Protein AF-A0A3D3R4T3-F1 (afdb_monomer_lite)

Radius of gyration: 15.59 Å; chains: 1; bounding box: 54×33×33 Å

Structure (mmCIF, N/CA/C/O backbone):
data_AF-A0A3D3R4T3-F1
#
_entry.id   AF-A0A3D3R4T3-F1
#
loop_
_atom_site.group_PDB
_atom_site.id
_atom_site.type_symbol
_atom_site.label_atom_id
_atom_site.label_alt_id
_atom_site.label_comp_id
_atom_site.label_asym_id
_atom_site.label_entity_id
_atom_site.label_seq_id
_atom_site.pdbx_PDB_ins_code
_atom_site.Cartn_x
_atom_site.Cartn_y
_atom_site.Cartn_z
_atom_site.occupancy
_atom_site.B_iso_or_equiv
_atom_site.auth_seq_id
_atom_site.auth_comp_id
_atom_site.auth_asym_id
_atom_site.auth_atom_id
_atom_site.pdbx_PDB_model_num
ATOM 1 N N . GLN A 1 1 ? 11.912 -2.925 -0.126 1.00 76.12 1 GLN A N 1
ATOM 2 C CA . GLN A 1 1 ? 12.739 -1.883 0.525 1.00 76.12 1 GLN A CA 1
ATOM 3 C C . GLN A 1 1 ? 11.820 -1.092 1.430 1.00 76.12 1 GLN A C 1
ATOM 5 O O . GLN A 1 1 ? 10.669 -0.920 1.046 1.00 76.12 1 GLN A O 1
ATOM 10 N N . GLN A 1 2 ? 12.267 -0.682 2.612 1.00 80.69 2 GLN A N 1
ATOM 11 C CA . GLN A 1 2 ? 11.428 0.073 3.545 1.00 80.69 2 GLN A CA 1
ATOM 12 C C . GLN A 1 2 ? 12.278 1.068 4.332 1.00 80.69 2 GLN A C 1
ATOM 14 O O . GLN A 1 2 ? 13.398 0.742 4.713 1.00 80.69 2 GLN A O 1
ATOM 19 N N . TRP A 1 3 ? 11.761 2.264 4.570 1.00 83.25 3 TRP A N 1
ATOM 20 C CA . TRP A 1 3 ? 12.362 3.253 5.461 1.00 83.25 3 TRP A CA 1
ATOM 21 C C . TRP A 1 3 ? 11.261 4.097 6.103 1.00 83.25 3 TRP A C 1
ATOM 23 O O . TRP A 1 3 ? 10.112 4.047 5.674 1.00 83.25 3 TRP A O 1
ATOM 33 N N . GLU A 1 4 ? 11.591 4.838 7.153 1.00 80.31 4 GLU A N 1
ATOM 34 C CA . GLU A 1 4 ? 10.681 5.797 7.778 1.00 80.31 4 GLU A CA 1
ATOM 35 C C . GLU A 1 4 ? 11.232 7.208 7.578 1.00 80.31 4 GLU A C 1
ATOM 37 O O . GLU A 1 4 ? 12.426 7.436 7.756 1.00 80.31 4 GLU A O 1
ATOM 42 N N . GLU A 1 5 ? 10.363 8.134 7.183 1.00 73.56 5 GLU A N 1
ATOM 43 C CA . GLU A 1 5 ? 10.678 9.542 6.952 1.00 73.56 5 GLU A CA 1
ATOM 44 C C . GLU A 1 5 ? 9.524 10.394 7.492 1.00 73.56 5 GLU A C 1
ATOM 46 O O . GLU A 1 5 ? 8.365 10.116 7.189 1.00 73.56 5 GLU A O 1
ATOM 51 N N . ASP A 1 6 ? 9.806 11.385 8.342 1.00 76.12 6 ASP A N 1
ATOM 52 C CA . ASP A 1 6 ? 8.798 12.304 8.903 1.00 76.12 6 ASP A CA 1
ATOM 53 C C . ASP A 1 6 ? 7.541 11.614 9.487 1.00 76.12 6 ASP A C 1
ATOM 55 O O . ASP A 1 6 ? 6.402 12.038 9.263 1.00 76.12 6 ASP A O 1
ATOM 59 N N . PHE A 1 7 ? 7.729 10.531 10.257 1.00 76.62 7 PHE A N 1
ATOM 60 C CA . PHE A 1 7 ? 6.648 9.696 10.823 1.00 76.62 7 PHE A CA 1
ATOM 61 C C . PHE A 1 7 ? 5.765 8.998 9.769 1.00 76.62 7 PHE A C 1
ATOM 63 O O . PHE A 1 7 ? 4.628 8.590 10.043 1.00 76.62 7 PHE A O 1
ATOM 70 N N . VAL A 1 8 ? 6.280 8.864 8.548 1.00 80.75 8 VAL A N 1
ATOM 71 C CA . VAL A 1 8 ? 5.687 8.120 7.441 1.00 80.75 8 VAL A CA 1
ATOM 72 C C . VAL A 1 8 ? 6.616 6.965 7.086 1.00 80.75 8 VAL A C 1
ATOM 74 O O . VAL A 1 8 ? 7.721 7.145 6.587 1.00 80.75 8 VAL A O 1
ATOM 77 N N . SER A 1 9 ? 6.149 5.744 7.309 1.00 83.44 9 SER A N 1
ATOM 78 C CA . SER A 1 9 ? 6.816 4.535 6.842 1.00 83.44 9 SER A CA 1
ATOM 79 C C . SER A 1 9 ? 6.589 4.367 5.339 1.00 83.44 9 SER A C 1
ATOM 81 O O . SER A 1 9 ? 5.463 4.144 4.895 1.00 83.44 9 SER A O 1
ATOM 83 N N . VAL A 1 10 ? 7.649 4.453 4.542 1.00 84.56 10 VAL A N 1
ATOM 84 C CA . VAL A 1 10 ? 7.625 4.235 3.093 1.00 84.56 10 VAL A CA 1
ATOM 85 C C . VAL A 1 10 ? 8.128 2.832 2.780 1.00 84.56 10 VAL A C 1
ATOM 87 O O . VAL A 1 10 ? 9.228 2.448 3.164 1.00 84.56 10 VAL A O 1
ATOM 90 N N . SER A 1 11 ? 7.322 2.043 2.077 1.00 84.50 11 SER A N 1
ATOM 91 C CA . SER A 1 11 ? 7.649 0.670 1.686 1.00 84.50 11 SER A CA 1
ATOM 92 C C . SER A 1 11 ? 7.500 0.499 0.182 1.00 84.50 11 SER A C 1
ATOM 94 O O . SER A 1 11 ? 6.416 0.676 -0.362 1.00 84.50 11 SER A O 1
ATOM 96 N N . ILE A 1 12 ? 8.572 0.100 -0.493 1.00 84.19 12 ILE A N 1
ATOM 97 C CA . ILE A 1 12 ? 8.551 -0.285 -1.906 1.00 84.19 12 ILE A CA 1
ATOM 98 C C . ILE A 1 12 ? 8.548 -1.807 -1.994 1.00 84.19 12 ILE A C 1
ATOM 100 O O . ILE A 1 12 ? 9.477 -2.479 -1.518 1.00 84.19 12 ILE A O 1
ATOM 104 N N . LEU A 1 13 ? 7.529 -2.339 -2.659 1.00 83.06 13 LEU A N 1
ATOM 105 C CA . LEU A 1 13 ? 7.334 -3.757 -2.908 1.00 83.06 13 LEU A CA 1
ATOM 106 C C . LEU A 1 13 ? 7.354 -4.004 -4.415 1.00 83.06 13 LEU A C 1
ATOM 108 O O . LEU A 1 13 ? 6.736 -3.282 -5.197 1.00 83.06 13 LEU A O 1
ATOM 112 N N . LYS A 1 14 ? 8.102 -5.027 -4.822 1.00 82.12 14 LYS A N 1
ATOM 113 C CA . LYS A 1 14 ? 8.263 -5.423 -6.220 1.00 82.12 14 LYS A CA 1
ATOM 114 C C . LYS A 1 14 ? 8.095 -6.932 -6.326 1.00 82.12 14 LYS 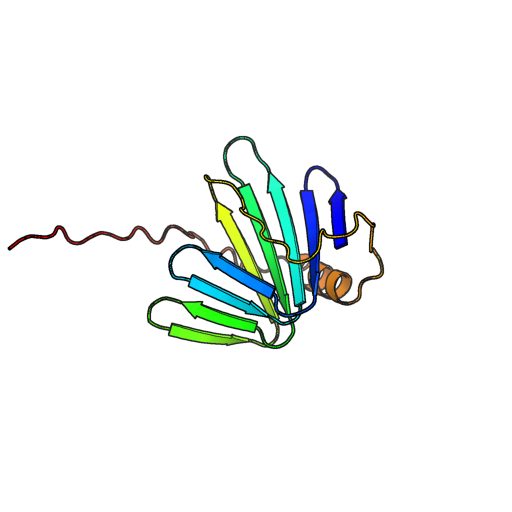A C 1
ATOM 116 O O . LYS A 1 14 ? 8.668 -7.673 -5.530 1.00 82.12 14 LYS A O 1
ATOM 121 N N . GLY A 1 15 ? 7.345 -7.358 -7.333 1.00 74.06 15 GLY A N 1
ATOM 122 C CA . GLY A 1 15 ? 6.981 -8.745 -7.596 1.00 74.06 15 GLY A CA 1
ATOM 123 C C . GLY A 1 15 ? 5.724 -9.170 -6.836 1.00 74.06 15 GLY A C 1
ATOM 124 O O . GLY A 1 15 ? 5.704 -9.142 -5.610 1.00 74.06 15 GLY A O 1
ATOM 125 N N . ASN A 1 16 ? 4.691 -9.592 -7.578 1.00 78.81 16 ASN A N 1
ATOM 126 C CA . ASN A 1 16 ? 3.454 -10.219 -7.080 1.00 78.81 16 ASN A CA 1
ATOM 127 C C . ASN A 1 16 ? 2.891 -9.586 -5.802 1.00 78.81 16 ASN A C 1
ATOM 129 O O . ASN A 1 16 ? 2.672 -10.256 -4.791 1.00 78.81 16 ASN A O 1
ATOM 133 N N . CYS A 1 17 ? 2.678 -8.278 -5.844 1.00 83.00 17 CYS A N 1
ATOM 134 C CA . CYS A 1 17 ? 2.197 -7.537 -4.700 1.00 83.00 17 CYS A CA 1
ATOM 135 C C . CYS A 1 17 ? 0.666 -7.631 -4.631 1.00 83.00 17 CYS A C 1
ATOM 137 O O . CYS A 1 17 ? -0.029 -7.480 -5.639 1.00 83.00 17 CYS A O 1
ATOM 139 N N . ARG A 1 18 ? 0.135 -7.895 -3.434 1.00 84.19 18 ARG A N 1
ATOM 140 C CA . ARG A 1 18 ? -1.303 -8.026 -3.189 1.00 84.19 18 ARG A CA 1
ATOM 141 C C . ARG A 1 18 ? -1.686 -7.279 -1.922 1.00 84.19 18 ARG A C 1
ATOM 143 O O . ARG A 1 18 ? -1.063 -7.465 -0.884 1.00 84.19 18 ARG A O 1
ATOM 150 N N . ILE A 1 19 ? -2.750 -6.495 -2.011 1.00 82.50 19 ILE A N 1
ATOM 151 C CA . ILE A 1 19 ? -3.428 -5.882 -0.874 1.00 82.50 19 ILE A CA 1
ATOM 152 C C . ILE A 1 19 ? -4.819 -6.487 -0.803 1.00 82.50 19 ILE A C 1
ATOM 154 O O . ILE A 1 19 ? -5.492 -6.629 -1.821 1.00 82.50 19 ILE A O 1
ATOM 158 N N . GLN A 1 20 ? -5.243 -6.859 0.395 1.00 82.75 20 GLN A N 1
ATOM 159 C CA . GLN A 1 20 ? -6.591 -7.340 0.636 1.00 82.75 20 GLN A CA 1
ATOM 160 C C . GLN A 1 20 ? -7.197 -6.542 1.785 1.00 82.75 20 GLN A C 1
ATOM 162 O O . GLN A 1 20 ? -6.603 -6.455 2.860 1.00 82.75 20 GLN A O 1
ATOM 167 N N . GLN A 1 21 ? -8.370 -5.963 1.550 1.00 74.38 21 GLN A N 1
ATOM 168 C CA . GLN A 1 21 ? -9.137 -5.237 2.552 1.00 74.38 21 GLN A CA 1
ATOM 169 C C . GLN A 1 21 ? -10.575 -5.758 2.538 1.00 74.38 21 GLN A C 1
ATOM 171 O O . GLN A 1 21 ? -11.369 -5.406 1.669 1.00 74.38 21 GLN A O 1
ATOM 176 N N . GLY A 1 22 ? -10.894 -6.632 3.495 1.00 77.75 22 GLY A N 1
ATOM 177 C CA . GLY A 1 22 ? -12.151 -7.379 3.476 1.00 77.75 22 GLY A CA 1
ATOM 178 C C . GLY A 1 22 ? -12.238 -8.259 2.226 1.00 77.75 22 GLY A C 1
ATOM 179 O O . GLY A 1 22 ? -11.382 -9.122 2.011 1.00 77.75 22 GLY A O 1
ATOM 180 N N . GLU A 1 23 ? -13.256 -8.008 1.405 1.00 76.94 23 GLU A N 1
ATOM 181 C CA . GLU A 1 23 ? -13.516 -8.709 0.139 1.00 76.94 23 GLU A CA 1
ATOM 182 C C . GLU A 1 23 ? -12.780 -8.080 -1.053 1.00 76.94 23 GLU A C 1
ATOM 184 O O . GLU A 1 23 ? -12.539 -8.753 -2.052 1.00 76.94 23 GLU A O 1
ATOM 189 N N . ALA A 1 24 ? -12.342 -6.822 -0.937 1.00 79.12 24 ALA A N 1
ATOM 190 C CA . ALA A 1 24 ? -11.584 -6.163 -1.990 1.00 79.12 24 ALA A CA 1
ATOM 191 C C . ALA A 1 24 ? -10.145 -6.696 -2.046 1.00 79.12 24 ALA A C 1
ATOM 193 O O . ALA A 1 24 ? -9.429 -6.722 -1.040 1.00 79.12 24 ALA A O 1
ATOM 194 N N . THR A 1 25 ? -9.690 -7.082 -3.236 1.00 85.31 25 THR A N 1
ATOM 195 C CA . THR A 1 25 ? -8.322 -7.522 -3.506 1.00 85.31 25 THR A CA 1
ATOM 196 C C . THR A 1 25 ? -7.696 -6.671 -4.607 1.00 85.31 25 THR A C 1
ATOM 198 O O . THR A 1 25 ? -8.124 -6.698 -5.753 1.00 85.31 25 THR A O 1
ATOM 201 N N . LEU A 1 26 ? -6.605 -5.979 -4.293 1.00 86.56 26 LEU A N 1
ATOM 202 C CA . LEU A 1 26 ? -5.795 -5.251 -5.263 1.00 86.56 26 LEU A CA 1
ATOM 203 C C . LEU A 1 26 ? -4.509 -6.029 -5.533 1.00 86.56 26 LEU A C 1
ATOM 205 O O . LEU A 1 26 ? -3.858 -6.508 -4.604 1.00 86.56 26 LEU A O 1
ATOM 209 N N . ARG A 1 27 ? -4.136 -6.175 -6.802 1.00 88.56 27 ARG A N 1
ATOM 210 C CA . ARG A 1 27 ? -2.920 -6.873 -7.239 1.00 88.56 27 ARG A CA 1
ATOM 211 C C . ARG A 1 27 ? -2.134 -5.993 -8.188 1.00 88.56 27 ARG A C 1
ATOM 213 O O . ARG A 1 27 ? -2.728 -5.261 -8.968 1.00 88.56 27 ARG A O 1
ATOM 220 N N . SER A 1 28 ? -0.814 -6.078 -8.127 1.00 88.69 28 SER A N 1
ATOM 221 C CA . SER A 1 28 ? 0.082 -5.377 -9.047 1.00 88.69 28 SER A CA 1
ATOM 222 C C . SER A 1 28 ? 1.461 -6.024 -9.070 1.00 88.69 28 SER A C 1
ATOM 224 O O . SER A 1 28 ? 1.836 -6.783 -8.168 1.00 88.69 28 SER A O 1
ATOM 226 N N . ARG A 1 29 ? 2.251 -5.723 -10.103 1.00 88.06 29 ARG A N 1
ATOM 227 C CA . ARG A 1 29 ? 3.661 -6.122 -10.141 1.00 88.06 29 ARG A CA 1
ATOM 228 C C . ARG A 1 29 ? 4.510 -5.295 -9.191 1.00 88.06 29 ARG A C 1
ATOM 230 O O . ARG A 1 29 ? 5.475 -5.828 -8.651 1.00 88.06 29 ARG A O 1
ATOM 237 N N . GLN A 1 30 ? 4.197 -4.016 -9.009 1.00 87.31 30 GLN A N 1
ATOM 238 C CA . GLN A 1 30 ? 4.984 -3.102 -8.186 1.00 87.31 30 GLN A CA 1
ATOM 239 C C . GLN A 1 30 ? 4.055 -2.192 -7.386 1.00 87.31 30 GLN A C 1
ATOM 241 O O . GLN A 1 30 ? 3.032 -1.741 -7.900 1.00 87.31 30 GLN A O 1
ATOM 246 N N . MET A 1 31 ? 4.413 -1.910 -6.133 1.00 87.44 31 MET A N 1
ATOM 247 C CA . MET A 1 31 ? 3.685 -0.952 -5.310 1.00 87.44 31 MET A CA 1
ATOM 248 C C . MET A 1 31 ? 4.591 -0.171 -4.360 1.00 87.44 31 MET A C 1
ATOM 250 O O . MET A 1 31 ? 5.615 -0.666 -3.890 1.00 87.44 31 MET A O 1
ATOM 254 N N . VAL A 1 32 ? 4.174 1.052 -4.057 1.00 86.75 32 VAL A N 1
ATOM 255 C CA . VAL A 1 32 ? 4.775 1.933 -3.057 1.00 86.75 32 VAL A CA 1
ATOM 256 C C . VAL A 1 32 ? 3.708 2.242 -2.024 1.00 86.75 32 VAL A C 1
ATOM 258 O O . VAL A 1 32 ? 2.616 2.679 -2.372 1.00 86.75 32 VAL A O 1
ATOM 261 N N . ILE A 1 33 ? 4.013 1.999 -0.759 1.00 85.69 33 ILE A N 1
ATOM 262 C CA . ILE A 1 33 ? 3.116 2.209 0.370 1.00 85.69 33 ILE A CA 1
ATOM 263 C C . ILE A 1 33 ? 3.701 3.321 1.228 1.00 85.69 33 ILE A C 1
ATOM 265 O O . ILE A 1 33 ? 4.831 3.204 1.685 1.00 85.69 33 ILE A O 1
ATOM 269 N N . TRP A 1 34 ? 2.921 4.359 1.494 1.00 85.75 34 TRP A N 1
ATOM 270 C CA . TRP A 1 34 ? 3.200 5.353 2.521 1.00 85.75 34 TRP A CA 1
ATOM 271 C 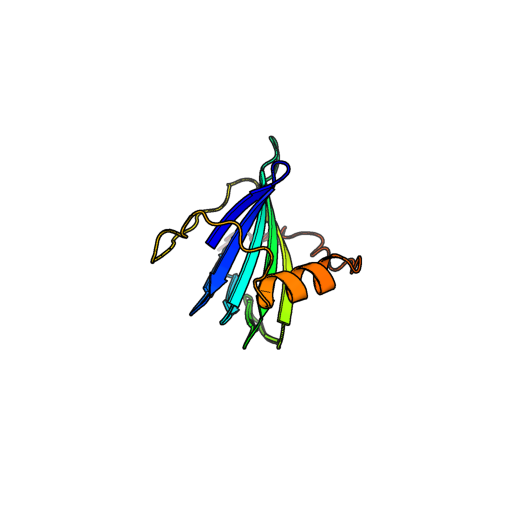C . TRP A 1 34 ? 2.228 5.139 3.665 1.00 85.75 34 TRP A C 1
ATOM 273 O O . TRP A 1 34 ? 1.034 5.407 3.544 1.00 85.75 34 TRP A O 1
ATOM 283 N N . HIS A 1 35 ? 2.739 4.652 4.781 1.00 84.44 35 HIS A N 1
ATOM 284 C CA . HIS A 1 35 ? 1.976 4.422 5.990 1.00 84.44 35 HIS A CA 1
ATOM 285 C C . HIS A 1 35 ? 2.298 5.510 7.004 1.00 84.44 35 HIS A C 1
ATOM 287 O O . HIS A 1 35 ? 3.390 5.577 7.554 1.00 84.44 35 HIS A O 1
ATOM 293 N N . ARG A 1 36 ? 1.318 6.370 7.261 1.00 82.88 36 ARG A N 1
ATOM 294 C CA . ARG A 1 36 ? 1.366 7.352 8.334 1.00 82.88 36 ARG A CA 1
ATOM 295 C C . ARG A 1 36 ? 0.532 6.847 9.498 1.00 82.88 36 ARG A C 1
ATOM 297 O O . ARG A 1 36 ? -0.702 6.851 9.442 1.00 82.88 36 ARG A O 1
ATOM 304 N N . LYS A 1 37 ? 1.216 6.439 10.560 1.00 74.75 37 LYS A N 1
ATOM 305 C CA . LYS A 1 37 ? 0.571 6.042 11.806 1.00 74.75 37 LYS A CA 1
ATOM 306 C C . LYS A 1 37 ? 0.167 7.291 12.582 1.00 74.75 37 LYS A C 1
ATOM 308 O O . LYS A 1 37 ? 1.001 8.144 12.876 1.00 74.75 37 LYS A O 1
ATOM 313 N N . THR A 1 38 ? -1.113 7.416 12.919 1.00 71.31 38 THR A N 1
ATOM 314 C CA . THR A 1 38 ? -1.588 8.443 13.860 1.00 71.31 38 THR A CA 1
ATOM 315 C C . THR A 1 38 ? -2.213 7.774 15.079 1.00 71.31 38 THR A C 1
ATOM 317 O O . THR A 1 38 ? -2.505 6.582 15.055 1.00 71.31 38 THR A O 1
ATOM 320 N N . ARG A 1 39 ? -2.425 8.525 16.167 1.00 70.12 39 ARG A N 1
ATOM 321 C CA . ARG A 1 39 ? -3.012 7.978 17.406 1.00 70.12 39 ARG A CA 1
ATOM 322 C C . ARG A 1 39 ? -4.448 7.461 17.241 1.00 70.12 39 ARG A C 1
ATOM 324 O O . ARG A 1 39 ? -4.885 6.681 18.075 1.00 70.12 39 ARG A O 1
ATOM 331 N N . GLN A 1 40 ? -5.177 7.921 16.222 1.00 70.56 40 GLN A N 1
ATOM 332 C CA . GLN A 1 40 ? -6.603 7.618 16.033 1.00 70.56 40 GLN A CA 1
ATOM 333 C C . GLN A 1 40 ? -6.888 6.815 14.760 1.00 70.56 40 GLN A C 1
ATOM 335 O O . GLN A 1 40 ? -7.840 6.045 14.724 1.00 70.56 40 GLN A O 1
ATOM 340 N N . THR A 1 41 ? -6.096 7.009 13.702 1.00 71.50 41 THR A N 1
ATOM 341 C CA . THR A 1 41 ? -6.285 6.340 12.406 1.00 71.50 41 THR A CA 1
ATOM 342 C C . THR A 1 41 ? -4.955 6.114 11.694 1.00 71.50 41 THR A C 1
ATOM 344 O O . THR A 1 41 ? -4.085 6.985 11.659 1.00 71.50 41 THR A O 1
ATOM 347 N N . ASP A 1 42 ? -4.799 4.962 11.064 1.00 75.75 42 ASP A N 1
ATOM 348 C CA . ASP A 1 42 ? -3.697 4.695 10.153 1.00 75.75 42 ASP A CA 1
ATOM 349 C C . ASP A 1 42 ? -4.097 5.146 8.751 1.00 75.75 42 ASP A C 1
ATOM 351 O O . ASP A 1 42 ? -5.075 4.663 8.172 1.00 75.75 42 ASP A O 1
ATOM 355 N N . ARG A 1 43 ? -3.338 6.095 8.201 1.00 81.88 43 ARG A N 1
ATOM 356 C CA . ARG A 1 43 ? -3.483 6.532 6.811 1.00 81.88 43 ARG A CA 1
ATOM 357 C C . ARG A 1 43 ? -2.438 5.832 5.967 1.00 81.88 43 ARG A C 1
ATOM 359 O O . ARG A 1 43 ? -1.246 5.942 6.237 1.00 81.88 43 ARG A O 1
ATOM 366 N N . ILE A 1 44 ? -2.889 5.113 4.953 1.00 82.94 44 ILE A N 1
ATOM 367 C CA . ILE A 1 44 ? -2.049 4.282 4.102 1.00 82.94 44 ILE A CA 1
ATOM 368 C C . ILE A 1 44 ? -2.308 4.697 2.658 1.00 82.94 44 ILE A C 1
ATOM 370 O O . ILE A 1 44 ? -3.344 4.373 2.086 1.00 82.94 44 ILE A O 1
ATOM 374 N N . SER A 1 45 ? -1.378 5.422 2.053 1.00 85.50 45 SER A N 1
ATOM 375 C CA . SER A 1 45 ? -1.411 5.695 0.617 1.00 85.50 45 SER A CA 1
ATOM 376 C C . SER A 1 45 ? -0.670 4.582 -0.105 1.00 85.50 45 SER A C 1
ATOM 378 O O . SER A 1 45 ? 0.435 4.226 0.288 1.00 85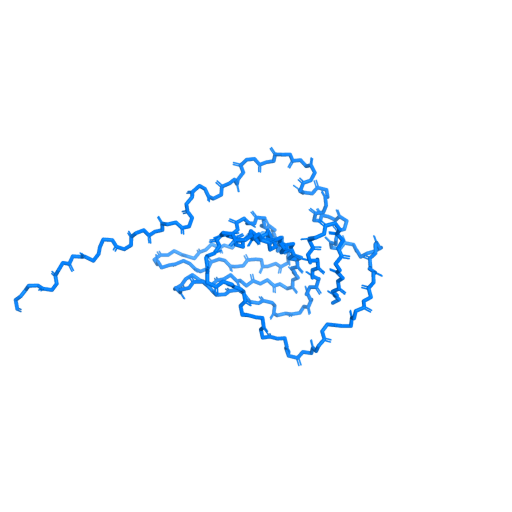.50 45 SER A O 1
ATOM 380 N N . VAL A 1 46 ? -1.254 4.031 -1.161 1.00 85.62 46 VAL A N 1
ATOM 381 C CA . VAL A 1 46 ? -0.647 2.966 -1.957 1.00 85.62 46 VAL A CA 1
ATOM 382 C C . VAL A 1 46 ? -0.673 3.363 -3.421 1.00 85.62 46 VAL A C 1
ATOM 384 O O . VAL A 1 46 ? -1.738 3.497 -4.019 1.00 85.62 46 VAL A O 1
ATOM 387 N N . TYR A 1 47 ? 0.504 3.507 -4.013 1.00 87.19 47 TYR A N 1
ATOM 388 C CA . TYR A 1 47 ? 0.675 3.546 -5.456 1.00 87.19 47 TYR A CA 1
ATOM 389 C C . TYR A 1 47 ? 0.946 2.138 -5.973 1.00 87.19 47 TYR A C 1
ATOM 391 O O . TYR A 1 47 ? 1.758 1.420 -5.402 1.00 87.19 47 TYR A O 1
ATOM 399 N N . MET A 1 4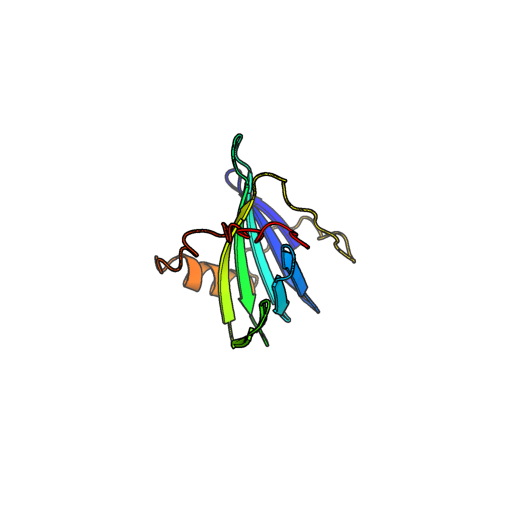8 ? 0.285 1.740 -7.048 1.00 87.12 48 MET A N 1
ATOM 400 C CA . MET A 1 48 ? 0.454 0.453 -7.709 1.00 87.12 48 MET A CA 1
ATOM 401 C C . MET A 1 48 ? 0.704 0.686 -9.192 1.00 87.12 48 MET A C 1
ATOM 403 O O . MET A 1 48 ? 0.068 1.546 -9.801 1.00 87.12 48 MET A O 1
ATOM 407 N N . GLU A 1 49 ? 1.595 -0.101 -9.782 1.00 85.56 49 GLU A N 1
ATOM 408 C CA . GLU A 1 49 ? 1.940 -0.016 -11.198 1.00 85.56 49 GLU A CA 1
ATOM 409 C C . GLU A 1 49 ? 2.332 -1.387 -11.759 1.00 85.56 49 GLU A C 1
ATOM 411 O O . GLU A 1 49 ? 2.873 -2.250 -11.057 1.00 85.56 49 GLU A O 1
ATOM 416 N N . GLY A 1 50 ? 2.073 -1.565 -13.055 1.00 81.44 50 GLY A N 1
ATOM 417 C CA . GLY A 1 50 ? 2.415 -2.771 -13.795 1.00 81.44 50 GLY A CA 1
ATOM 418 C C . GLY A 1 50 ? 1.356 -3.838 -13.578 1.00 81.44 50 GLY A C 1
ATOM 419 O O . GLY A 1 50 ? 1.495 -4.670 -12.686 1.00 81.44 50 GLY A O 1
ATOM 420 N N . GLU A 1 51 ? 0.314 -3.796 -14.410 1.00 84.50 51 GLU A N 1
ATOM 421 C CA . GLU A 1 51 ? -0.851 -4.690 -14.353 1.00 84.50 51 GLU A CA 1
ATOM 422 C C . GLU A 1 51 ? -1.601 -4.595 -13.023 1.00 84.50 51 GLU A C 1
ATOM 424 O O . GLU A 1 51 ? -1.702 -5.560 -12.260 1.00 84.50 51 GLU A O 1
ATOM 429 N N . VAL A 1 52 ? -2.118 -3.404 -12.721 1.00 85.56 52 VAL A N 1
ATOM 430 C CA . VAL A 1 52 ? -2.948 -3.240 -11.536 1.00 85.56 52 VAL A CA 1
ATOM 431 C C . VAL A 1 52 ? -4.298 -3.885 -11.797 1.00 85.56 52 VAL A C 1
ATOM 433 O O . VAL A 1 52 ? -5.010 -3.498 -12.715 1.00 85.56 52 VAL A O 1
ATOM 436 N N . ARG A 1 53 ? -4.680 -4.848 -10.966 1.00 87.00 53 ARG A N 1
ATOM 437 C CA . ARG A 1 53 ? -6.006 -5.458 -10.994 1.00 87.00 53 ARG A CA 1
ATOM 438 C C . ARG A 1 53 ? -6.699 -5.204 -9.672 1.00 87.00 53 ARG A C 1
ATOM 440 O O . ARG A 1 53 ? -6.189 -5.590 -8.621 1.00 87.00 53 ARG A O 1
ATOM 447 N N . VAL A 1 54 ? -7.847 -4.553 -9.735 1.00 85.56 54 VAL A N 1
ATOM 448 C CA . VAL A 1 54 ? -8.706 -4.260 -8.596 1.00 85.56 54 VAL A CA 1
ATOM 449 C C . VAL A 1 54 ? -9.900 -5.189 -8.685 1.00 85.56 54 VAL A C 1
ATOM 451 O O . VAL A 1 54 ? -10.697 -5.101 -9.610 1.00 85.56 54 VAL A O 1
ATOM 454 N N . ASP A 1 55 ? -9.992 -6.100 -7.738 1.00 85.31 55 ASP A N 1
ATOM 455 C CA . ASP A 1 55 ? -11.107 -7.014 -7.570 1.00 85.31 55 ASP A CA 1
ATOM 456 C C . ASP A 1 55 ? -11.945 -6.489 -6.403 1.00 85.31 55 ASP A C 1
ATOM 458 O O . ASP A 1 55 ? -11.486 -6.461 -5.261 1.00 85.31 55 ASP A O 1
ATOM 462 N N . LEU A 1 56 ? -13.123 -5.962 -6.708 1.00 81.69 56 LEU A N 1
ATOM 463 C CA . LEU A 1 56 ? -14.121 -5.500 -5.753 1.00 81.69 56 LEU A CA 1
ATOM 464 C C . LEU A 1 56 ? -15.286 -6.500 -5.747 1.00 81.69 56 LEU A C 1
ATOM 466 O O . LEU A 1 56 ? -15.518 -7.178 -6.752 1.00 81.69 56 LEU A O 1
ATOM 470 N N . PRO A 1 57 ? -16.055 -6.600 -4.651 1.00 78.44 57 PRO A N 1
ATOM 471 C CA . PRO A 1 57 ? -17.243 -7.446 -4.628 1.00 78.44 57 PRO A CA 1
ATOM 472 C C . PRO A 1 57 ? -18.231 -6.998 -5.717 1.00 78.44 57 PRO A C 1
ATOM 474 O O . PRO A 1 57 ? -18.813 -5.920 -5.639 1.00 78.44 57 PRO A O 1
ATOM 477 N N . GLY A 1 58 ? -18.387 -7.826 -6.753 1.00 79.69 58 GLY A N 1
ATOM 478 C CA . GLY A 1 58 ? -19.266 -7.565 -7.897 1.00 79.69 58 GLY A CA 1
ATOM 479 C C . GLY A 1 58 ? -18.621 -6.845 -9.087 1.00 79.69 58 GLY A C 1
ATOM 480 O O . GLY A 1 58 ? -19.274 -6.716 -10.119 1.00 79.69 58 GLY A O 1
ATOM 481 N N . GLU A 1 59 ? -17.358 -6.415 -9.004 1.00 78.62 59 GLU A N 1
ATOM 482 C CA . GLU A 1 59 ? -16.687 -5.731 -10.115 1.00 78.62 59 GLU A CA 1
ATOM 483 C C . GLU A 1 59 ? -15.174 -5.978 -10.122 1.00 78.62 59 GLU A C 1
ATOM 485 O O . GLU A 1 59 ? -14.494 -5.786 -9.120 1.00 78.62 59 GLU A O 1
ATOM 490 N N . SER A 1 60 ? -14.611 -6.322 -11.284 1.00 80.50 60 SER A N 1
ATOM 491 C CA . SER A 1 60 ? -13.159 -6.374 -11.467 1.00 80.50 60 SER A CA 1
ATOM 492 C C . SER A 1 60 ? -12.706 -5.346 -12.500 1.00 80.50 60 SER A C 1
ATOM 494 O O . SER A 1 60 ? -13.194 -5.355 -13.631 1.00 80.50 60 SER A O 1
ATOM 496 N N . LYS A 1 61 ? -11.741 -4.503 -12.135 1.00 83.75 61 LYS A N 1
ATOM 497 C CA . LYS A 1 61 ? -11.138 -3.474 -12.989 1.00 83.75 61 LYS A CA 1
ATOM 498 C C . LYS A 1 61 ? -9.647 -3.727 -13.165 1.00 83.75 61 LYS A C 1
ATOM 500 O O . LYS A 1 61 ? -8.980 -4.212 -12.251 1.00 83.75 61 LYS A O 1
ATOM 505 N N . THR A 1 62 ? -9.120 -3.387 -14.335 1.00 84.62 62 THR A N 1
ATOM 506 C CA . THR A 1 62 ? -7.688 -3.500 -14.632 1.00 84.62 62 THR A CA 1
ATOM 507 C C . THR A 1 62 ? -7.180 -2.156 -15.120 1.00 84.62 62 THR A C 1
ATOM 509 O O . THR A 1 62 ? -7.704 -1.622 -16.088 1.00 84.62 62 THR A O 1
ATOM 512 N N . GLU A 1 63 ? -6.147 -1.643 -14.465 1.00 81.62 63 GLU A N 1
ATOM 513 C CA . GLU A 1 63 ? -5.547 -0.337 -14.712 1.00 81.62 63 GLU A CA 1
ATOM 514 C C . GLU A 1 63 ? -4.028 -0.485 -14.898 1.00 81.62 63 GLU A C 1
ATOM 516 O O . GLU A 1 63 ? -3.393 -1.399 -14.365 1.00 81.62 63 GLU A O 1
ATOM 521 N N . ASN A 1 64 ? -3.403 0.441 -15.627 1.00 80.94 64 ASN A N 1
ATOM 522 C CA . ASN A 1 64 ? -1.942 0.435 -15.783 1.00 80.94 64 ASN A CA 1
ATOM 523 C C . ASN A 1 64 ? -1.218 0.918 -14.518 1.00 80.94 64 ASN A C 1
ATOM 525 O O . ASN A 1 64 ? -0.170 0.377 -14.148 1.00 80.94 64 ASN A O 1
ATOM 529 N N . SER A 1 65 ? -1.792 1.909 -13.835 1.00 83.94 65 SER A N 1
ATOM 530 C CA . SER A 1 65 ? -1.311 2.398 -12.547 1.00 83.94 65 SER A CA 1
ATOM 531 C C . SER A 1 65 ? -2.424 3.059 -11.746 1.00 83.94 65 SER A C 1
ATOM 533 O O . SER A 1 65 ? -3.261 3.790 -12.278 1.00 83.94 65 SER A O 1
ATOM 535 N N . LEU A 1 66 ? -2.407 2.849 -10.434 1.00 83.94 66 LEU A N 1
ATOM 536 C CA . LEU A 1 66 ? -3.468 3.276 -9.532 1.00 83.94 66 LEU A CA 1
ATOM 537 C C . LEU A 1 66 ? -2.868 3.812 -8.236 1.00 83.94 66 LEU A C 1
ATOM 539 O O . LEU A 1 66 ? -2.011 3.174 -7.633 1.00 83.94 66 LEU A O 1
ATOM 543 N N . LEU A 1 67 ? -3.339 4.978 -7.800 1.00 82.81 67 LEU A N 1
ATOM 544 C CA . LEU A 1 67 ? -3.029 5.535 -6.489 1.00 82.81 67 LEU A CA 1
ATOM 545 C C . LEU A 1 67 ? -4.295 5.449 -5.640 1.00 82.81 67 LEU A C 1
ATOM 547 O O . LEU A 1 67 ? -5.305 6.054 -5.988 1.00 82.81 67 LEU A O 1
ATOM 551 N N . VAL A 1 68 ? -4.244 4.705 -4.541 1.00 78.69 68 VAL A N 1
ATOM 552 C CA . VAL A 1 68 ? -5.350 4.595 -3.587 1.00 78.69 68 VAL A CA 1
ATOM 553 C C . VAL A 1 68 ? -4.932 5.137 -2.234 1.00 78.69 68 VAL A C 1
ATOM 555 O O . VAL A 1 68 ? -3.797 4.963 -1.796 1.00 78.69 68 VAL A O 1
ATOM 558 N N . ASN A 1 69 ? -5.867 5.784 -1.550 1.00 80.62 69 ASN A N 1
ATOM 559 C CA . ASN A 1 69 ? -5.695 6.213 -0.171 1.00 80.62 69 ASN A CA 1
ATOM 560 C C . ASN A 1 69 ? -6.628 5.385 0.704 1.00 80.62 69 ASN A C 1
ATOM 562 O O . ASN A 1 69 ? -7.847 5.458 0.569 1.00 80.62 69 ASN A O 1
ATOM 566 N N . LEU A 1 70 ? -6.040 4.591 1.585 1.00 76.19 70 LEU A N 1
ATOM 567 C CA . LEU A 1 70 ? -6.727 3.719 2.519 1.00 76.19 70 LEU A CA 1
ATOM 568 C C . LEU A 1 70 ? -6.633 4.336 3.913 1.00 76.19 70 LEU A C 1
ATOM 570 O O . LEU A 1 70 ? -5.606 4.894 4.304 1.00 76.19 70 LEU A O 1
ATOM 574 N N . VAL A 1 71 ? -7.714 4.235 4.675 1.00 75.75 71 VAL A N 1
ATOM 575 C CA . VAL A 1 71 ? -7.743 4.636 6.082 1.00 75.75 71 VAL A CA 1
ATOM 576 C C . VAL A 1 71 ? -8.252 3.447 6.876 1.00 75.75 71 VAL A C 1
ATOM 578 O O . VAL A 1 71 ? -9.308 2.904 6.559 1.00 75.75 71 VAL A O 1
ATOM 581 N N . THR A 1 72 ? -7.499 3.024 7.884 1.00 69.75 72 THR A N 1
ATOM 582 C CA . THR A 1 72 ? -7.872 1.910 8.762 1.00 69.75 72 THR A CA 1
ATOM 583 C C . THR A 1 72 ? -7.717 2.318 10.219 1.00 69.75 72 THR A C 1
ATOM 585 O O . THR A 1 72 ? -6.851 3.112 10.568 1.00 69.75 72 THR A O 1
ATOM 588 N N . GLN A 1 73 ? -8.591 1.795 11.075 1.00 69.12 73 GLN A N 1
ATOM 589 C CA . GLN A 1 73 ? -8.492 1.944 12.531 1.00 69.12 73 GLN A CA 1
ATOM 590 C C . GLN A 1 73 ? -7.810 0.731 13.177 1.00 69.12 73 GLN A C 1
ATOM 592 O O . GLN A 1 73 ? -7.394 0.801 14.326 1.00 69.12 73 GLN A O 1
ATOM 597 N N . ASN A 1 74 ? -7.686 -0.381 12.441 1.00 62.94 74 ASN A N 1
ATOM 598 C CA . ASN A 1 74 ? -7.243 -1.671 12.973 1.00 62.94 74 ASN A CA 1
ATOM 599 C C . ASN A 1 74 ? -5.788 -2.014 12.592 1.00 62.94 74 ASN A C 1
ATOM 601 O O . ASN A 1 74 ? -5.389 -3.177 12.627 1.00 62.94 74 ASN A O 1
ATOM 605 N N . GLY A 1 75 ? -5.004 -1.009 12.186 1.00 59.62 75 GLY A N 1
ATOM 606 C CA . GLY A 1 75 ? -3.622 -1.173 11.739 1.00 59.62 75 GLY A CA 1
ATOM 607 C C . GLY A 1 75 ? -3.467 -1.852 10.372 1.00 59.62 75 GLY A C 1
ATOM 608 O O . GLY A 1 75 ? -4.437 -2.150 9.670 1.00 59.62 75 GLY A O 1
ATOM 609 N N . LEU A 1 76 ? -2.209 -2.074 9.982 1.00 66.31 76 LEU A N 1
ATOM 610 C CA . LEU A 1 76 ? -1.808 -2.721 8.733 1.00 66.31 76 LEU A CA 1
ATOM 611 C C . LEU A 1 76 ? -1.103 -4.046 9.051 1.00 66.31 76 LEU A C 1
ATOM 613 O O . LEU A 1 76 ? -0.045 -4.052 9.678 1.00 66.31 76 LEU A O 1
ATOM 617 N N . LYS A 1 77 ? -1.665 -5.172 8.598 1.00 65.56 77 LYS A N 1
ATOM 618 C CA . LYS A 1 77 ? -0.993 -6.475 8.669 1.00 65.56 77 LYS A CA 1
ATOM 619 C C . LYS A 1 77 ? -0.182 -6.679 7.393 1.00 65.56 77 LYS A C 1
ATOM 621 O O . LYS A 1 77 ? -0.753 -6.896 6.327 1.00 65.56 77 LYS A O 1
ATOM 626 N N . GLN A 1 78 ? 1.138 -6.579 7.499 1.00 66.25 78 GLN A N 1
ATOM 627 C CA . GLN A 1 78 ? 2.045 -6.751 6.367 1.00 66.25 78 GLN A CA 1
ATOM 628 C C . GLN A 1 78 ? 2.658 -8.152 6.409 1.00 66.25 78 GLN A C 1
ATOM 630 O O . GLN A 1 78 ? 3.468 -8.449 7.283 1.00 66.25 78 GLN A O 1
ATOM 635 N N . ASP A 1 79 ? 2.262 -9.014 5.472 1.00 62.62 79 ASP A N 1
ATOM 636 C CA . ASP A 1 79 ? 2.900 -10.316 5.267 1.00 62.62 79 ASP A CA 1
ATOM 637 C C . ASP A 1 79 ? 3.903 -10.196 4.117 1.00 62.62 79 ASP A C 1
ATOM 639 O O . ASP A 1 79 ? 3.547 -10.186 2.936 1.00 62.62 79 ASP A O 1
ATOM 643 N N . PHE A 1 80 ? 5.174 -10.006 4.465 1.00 65.12 80 PHE A N 1
ATOM 644 C CA . PHE A 1 80 ? 6.245 -9.908 3.485 1.00 65.12 80 PHE A CA 1
ATOM 645 C C . PHE A 1 80 ? 6.958 -11.252 3.365 1.00 65.12 80 PHE A C 1
ATOM 647 O O . PHE A 1 80 ? 7.690 -11.649 4.268 1.00 65.12 80 PHE A O 1
ATOM 654 N N . ARG A 1 81 ? 6.836 -11.920 2.206 1.00 56.22 81 ARG A N 1
ATOM 655 C CA . ARG A 1 81 ? 7.593 -13.158 1.921 1.00 56.22 81 ARG A CA 1
ATOM 656 C C . ARG A 1 81 ? 9.109 -12.999 2.066 1.00 56.22 81 ARG A C 1
ATOM 658 O O . ARG A 1 81 ? 9.808 -13.986 2.275 1.00 56.22 81 ARG A O 1
ATOM 665 N N . ARG A 1 82 ? 9.633 -11.784 1.898 1.00 54.97 82 ARG A N 1
ATOM 666 C CA . ARG A 1 82 ? 11.020 -11.439 2.218 1.00 54.97 82 ARG A CA 1
ATOM 667 C C . ARG A 1 82 ? 11.011 -10.170 3.058 1.00 54.97 82 ARG A C 1
ATOM 669 O O . ARG A 1 82 ? 10.386 -9.204 2.615 1.00 54.97 82 ARG A O 1
ATOM 676 N N . PRO A 1 83 ? 11.705 -10.139 4.210 1.00 55.25 83 PRO A N 1
ATOM 677 C CA . PRO A 1 83 ? 11.828 -8.916 4.984 1.00 55.25 83 PRO A CA 1
ATOM 678 C C . PRO A 1 83 ? 12.398 -7.828 4.074 1.00 55.25 83 PRO A C 1
ATOM 680 O O . PRO A 1 83 ? 13.428 -8.015 3.418 1.00 55.25 83 PRO A O 1
ATOM 683 N N . ALA A 1 84 ? 11.679 -6.713 3.965 1.00 58.44 84 ALA A N 1
ATOM 684 C CA . ALA A 1 84 ? 12.142 -5.581 3.190 1.00 58.44 84 ALA A CA 1
ATOM 685 C C . ALA A 1 84 ? 13.457 -5.098 3.811 1.00 58.44 84 ALA A C 1
ATOM 687 O O . ALA A 1 84 ? 13.491 -4.712 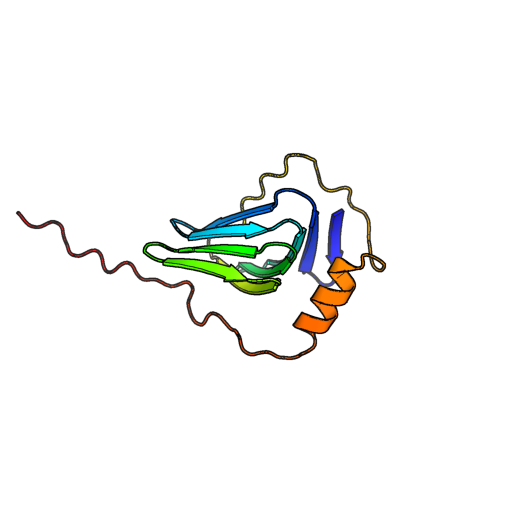4.975 1.00 58.44 84 ALA A O 1
ATOM 688 N N . ARG A 1 85 ? 14.551 -5.134 3.041 1.00 59.22 85 ARG A N 1
ATOM 689 C CA . ARG A 1 85 ? 15.820 -4.552 3.486 1.00 59.22 85 ARG A CA 1
ATOM 690 C C . ARG A 1 85 ? 15.566 -3.080 3.819 1.00 59.22 85 ARG A C 1
ATOM 692 O O . ARG A 1 85 ? 15.004 -2.366 2.977 1.00 59.22 85 ARG A O 1
ATOM 699 N N . ILE A 1 86 ? 15.925 -2.673 5.037 1.00 59.09 86 ILE A N 1
ATOM 700 C CA . ILE A 1 86 ? 15.836 -1.278 5.465 1.00 59.09 86 ILE A CA 1
ATOM 701 C C . ILE A 1 86 ? 16.943 -0.543 4.721 1.00 59.09 86 ILE A C 1
ATOM 703 O O . ILE A 1 86 ? 18.128 -0.690 5.009 1.00 59.09 86 ILE A O 1
ATOM 707 N N . THR A 1 87 ? 16.573 0.106 3.632 1.00 61.16 87 THR A N 1
ATOM 708 C CA . THR A 1 87 ? 17.486 0.802 2.732 1.00 61.16 87 THR A CA 1
ATOM 709 C C . THR A 1 87 ? 16.688 1.935 2.131 1.00 61.16 87 THR A C 1
ATOM 711 O O . THR A 1 87 ? 15.628 1.707 1.543 1.00 61.16 87 THR A O 1
ATOM 714 N N . THR A 1 88 ? 17.191 3.147 2.322 1.00 60.16 88 THR A N 1
ATOM 715 C CA . THR A 1 88 ? 16.731 4.343 1.632 1.00 60.16 88 THR A CA 1
ATOM 716 C C . THR A 1 88 ? 16.986 4.143 0.145 1.00 60.16 88 THR A C 1
ATOM 718 O O . THR A 1 88 ? 18.113 3.867 -0.262 1.00 60.16 88 THR A O 1
ATOM 721 N N . ALA A 1 89 ? 15.934 4.243 -0.664 1.00 61.81 89 ALA A N 1
ATOM 722 C CA . ALA A 1 89 ? 16.020 4.056 -2.109 1.00 61.81 89 ALA A CA 1
ATOM 723 C C . ALA A 1 89 ? 15.476 5.287 -2.852 1.00 61.81 89 ALA A C 1
ATOM 725 O O . ALA A 1 89 ? 14.476 5.168 -3.560 1.00 61.81 89 ALA A O 1
ATOM 726 N N . PRO A 1 90 ? 16.100 6.472 -2.681 1.00 59.94 90 PRO A N 1
ATOM 727 C CA . PRO A 1 90 ? 15.659 7.693 -3.354 1.00 59.94 90 PRO A CA 1
ATOM 728 C C . PRO A 1 90 ? 15.756 7.609 -4.889 1.00 59.94 90 PRO A C 1
ATOM 730 O O . PRO A 1 90 ? 15.069 8.358 -5.567 1.00 59.94 90 PRO A O 1
ATOM 733 N N . ASP A 1 91 ? 16.547 6.681 -5.442 1.00 64.62 91 ASP A N 1
ATOM 734 C CA . ASP A 1 91 ? 16.722 6.492 -6.894 1.00 64.62 91 ASP A CA 1
ATOM 735 C C . ASP A 1 91 ? 15.826 5.385 -7.491 1.00 64.62 91 ASP A C 1
ATOM 737 O O . ASP A 1 91 ? 16.034 4.914 -8.606 1.00 64.62 91 ASP A O 1
ATOM 741 N N . ASP A 1 92 ? 14.822 4.894 -6.757 1.00 73.38 92 ASP A N 1
ATOM 742 C CA . ASP A 1 92 ? 13.963 3.843 -7.300 1.00 73.38 92 ASP A CA 1
ATOM 743 C C . ASP A 1 92 ? 13.001 4.426 -8.365 1.00 73.38 92 ASP A C 1
ATOM 745 O O . ASP A 1 92 ? 12.188 5.297 -8.042 1.00 73.38 92 ASP A O 1
ATOM 749 N N . PRO A 1 93 ? 13.011 3.953 -9.629 1.00 78.69 93 PRO A N 1
ATOM 750 C CA . PRO A 1 93 ? 12.201 4.550 -10.696 1.00 78.69 93 PRO A CA 1
ATOM 751 C C . PRO A 1 93 ? 10.694 4.449 -10.432 1.00 78.69 93 PRO A C 1
ATOM 753 O O . PRO A 1 93 ? 9.927 5.293 -10.893 1.00 78.69 93 PRO A O 1
ATOM 756 N N . VAL A 1 94 ? 10.253 3.443 -9.665 1.00 78.62 94 VAL A N 1
ATOM 757 C CA . VAL A 1 94 ? 8.850 3.328 -9.237 1.00 78.62 94 VAL A CA 1
ATOM 758 C C . VAL A 1 94 ? 8.523 4.399 -8.209 1.00 78.62 94 VAL A C 1
ATOM 760 O O . VAL A 1 94 ? 7.447 4.982 -8.270 1.00 78.62 94 VAL A O 1
ATOM 763 N N . LEU A 1 95 ? 9.438 4.662 -7.272 1.00 76.19 95 LEU A N 1
ATOM 764 C CA . LEU A 1 95 ? 9.258 5.693 -6.257 1.00 76.19 95 LEU A CA 1
ATOM 765 C C . LEU A 1 95 ? 9.167 7.073 -6.902 1.00 76.19 95 LEU A C 1
ATOM 767 O O . LEU A 1 95 ? 8.251 7.810 -6.562 1.00 76.19 95 LEU A O 1
ATOM 771 N N . ASN A 1 96 ? 10.039 7.382 -7.866 1.00 80.38 96 ASN A N 1
ATOM 772 C CA . ASN A 1 96 ? 10.000 8.648 -8.603 1.00 80.38 96 ASN A CA 1
ATOM 773 C C . ASN A 1 96 ? 8.642 8.854 -9.283 1.00 80.38 96 ASN A C 1
ATOM 775 O O . ASN A 1 96 ? 7.965 9.837 -8.995 1.00 80.38 96 ASN A O 1
ATOM 779 N N . ARG A 1 97 ? 8.162 7.861 -10.045 1.00 80.81 97 ARG A N 1
ATOM 780 C CA . ARG A 1 97 ? 6.824 7.905 -10.665 1.00 80.81 97 ARG A CA 1
ATOM 781 C C . ARG A 1 97 ? 5.706 8.062 -9.641 1.00 80.81 97 ARG A C 1
ATOM 783 O O . ARG A 1 97 ? 4.738 8.784 -9.870 1.00 80.81 97 ARG A O 1
ATOM 790 N N . ALA A 1 98 ? 5.823 7.374 -8.510 1.00 77.81 98 ALA A N 1
ATOM 791 C CA . ALA A 1 98 ? 4.836 7.415 -7.445 1.00 77.81 98 ALA A CA 1
ATOM 792 C C . ALA A 1 98 ? 4.809 8.793 -6.755 1.00 77.81 98 ALA A C 1
ATOM 794 O O . ALA A 1 98 ? 3.728 9.293 -6.448 1.00 77.81 98 ALA A O 1
ATOM 795 N N . ILE A 1 99 ? 5.973 9.422 -6.554 1.00 76.25 99 ILE A N 1
ATOM 796 C CA . ILE A 1 99 ? 6.116 10.793 -6.046 1.00 76.25 99 ILE A CA 1
ATOM 797 C C . ILE A 1 99 ? 5.558 11.790 -7.060 1.00 76.25 99 ILE A C 1
ATOM 799 O O . ILE A 1 99 ? 4.780 12.647 -6.662 1.00 76.25 99 ILE A O 1
ATOM 803 N N . GLU A 1 100 ? 5.859 11.654 -8.353 1.00 77.19 100 GLU A N 1
ATOM 804 C CA . GLU A 1 100 ? 5.294 12.501 -9.413 1.00 77.19 100 GLU A CA 1
ATOM 805 C C . GLU A 1 100 ? 3.758 12.414 -9.442 1.00 77.19 100 GLU A C 1
ATOM 807 O O . GLU A 1 100 ? 3.068 13.432 -9.430 1.00 77.19 100 GLU A O 1
ATOM 812 N N . ARG A 1 101 ? 3.198 11.197 -9.373 1.00 71.06 101 ARG A N 1
ATOM 813 C CA . ARG A 1 101 ? 1.744 10.962 -9.283 1.00 71.06 101 ARG A CA 1
ATOM 814 C C . ARG A 1 101 ? 1.121 11.506 -7.997 1.00 71.06 101 ARG A C 1
ATOM 816 O O . ARG A 1 101 ? -0.040 11.905 -8.029 1.00 71.06 101 ARG A O 1
ATOM 823 N N . ARG A 1 102 ? 1.849 11.467 -6.876 1.00 68.38 102 ARG A N 1
ATOM 824 C CA . ARG A 1 102 ? 1.393 11.928 -5.553 1.00 68.38 102 ARG A CA 1
ATOM 825 C C . ARG A 1 102 ? 1.540 13.444 -5.373 1.00 68.38 102 ARG A C 1
ATOM 827 O O . ARG A 1 102 ? 0.754 14.031 -4.639 1.00 68.38 102 ARG A O 1
ATOM 834 N N . GLY A 1 103 ? 2.541 14.058 -6.006 1.00 51.34 103 GLY A N 1
ATOM 835 C CA . GLY A 1 103 ? 2.834 15.493 -5.962 1.00 51.34 103 GLY A CA 1
ATOM 836 C C . GLY A 1 103 ? 1.828 16.337 -6.742 1.00 51.34 103 GLY A C 1
ATOM 837 O O . GLY A 1 103 ? 1.671 17.522 -6.462 1.00 51.34 103 GLY A O 1
ATOM 838 N N . ILE A 1 104 ? 1.085 15.717 -7.661 1.00 47.59 104 ILE A N 1
ATOM 839 C CA . ILE A 1 104 ? -0.131 16.295 -8.227 1.00 47.59 104 ILE A CA 1
ATOM 840 C C . ILE A 1 104 ? -1.261 16.014 -7.224 1.00 47.59 104 ILE A C 1
ATOM 842 O O . ILE A 1 104 ? -1.543 14.839 -6.973 1.00 47.59 104 ILE A O 1
ATOM 846 N N . PRO A 1 105 ? -1.917 17.034 -6.635 1.00 39.66 105 PRO A N 1
ATOM 847 C CA . PRO A 1 105 ? -3.044 16.847 -5.727 1.00 39.66 105 PRO A CA 1
ATOM 848 C C . PRO A 1 105 ? -4.267 16.359 -6.513 1.00 39.66 105 PRO A C 1
ATOM 850 O O . PRO A 1 105 ? -5.232 17.084 -6.734 1.00 39.66 105 PRO A O 1
ATOM 853 N N . HIS A 1 106 ? -4.234 15.111 -6.968 1.00 40.50 106 HIS A N 1
ATOM 854 C CA . HIS A 1 106 ? -5.422 14.432 -7.437 1.00 40.50 106 HIS A CA 1
ATOM 855 C C . HIS A 1 106 ? -6.208 14.013 -6.201 1.00 40.50 106 HIS A C 1
ATOM 857 O O . HIS A 1 106 ? -5.854 13.057 -5.508 1.00 40.50 106 HIS A O 1
ATOM 863 N N . ASP A 1 107 ? -7.285 14.754 -5.945 1.00 39.47 107 ASP A N 1
ATOM 864 C CA . ASP A 1 107 ? -8.364 14.463 -5.000 1.00 39.47 107 ASP A CA 1
ATOM 865 C C . ASP A 1 107 ? -9.119 13.174 -5.395 1.00 39.47 107 ASP A C 1
ATOM 867 O O . ASP A 1 107 ? -10.336 13.116 -5.411 1.00 39.47 107 ASP A O 1
ATOM 871 N N . HIS A 1 108 ? -8.407 12.084 -5.690 1.00 42.03 108 HIS A N 1
ATOM 872 C CA . HIS A 1 108 ? -8.937 10.734 -5.536 1.00 42.03 108 HIS A CA 1
ATOM 873 C C . HIS A 1 108 ? -8.721 10.318 -4.074 1.00 42.03 108 HIS A C 1
ATOM 875 O O . HIS A 1 108 ? -8.108 9.302 -3.732 1.00 42.03 108 HIS A O 1
ATOM 881 N N . GLN A 1 109 ? -9.235 11.148 -3.162 1.00 41.72 109 GLN A N 1
ATOM 882 C CA . GLN A 1 109 ? -9.704 10.615 -1.900 1.00 41.72 109 GLN A CA 1
ATOM 883 C C . GLN A 1 109 ? -10.796 9.622 -2.285 1.00 41.72 109 GLN A C 1
ATOM 885 O O . GLN A 1 109 ? -11.873 10.023 -2.719 1.00 41.72 109 GLN A O 1
ATOM 890 N N . LEU A 1 110 ? -10.533 8.325 -2.123 1.00 42.53 110 LEU A N 1
ATOM 891 C CA . LEU A 1 110 ? -11.598 7.365 -1.857 1.00 42.53 110 LEU A CA 1
ATOM 892 C C . LEU A 1 110 ? -12.274 7.852 -0.566 1.00 42.53 110 LEU A C 1
ATOM 894 O O . LEU A 1 110 ? -11.924 7.442 0.541 1.00 42.53 110 LEU A O 1
ATOM 898 N N . LYS A 1 111 ? -13.164 8.847 -0.700 1.00 35.53 111 LYS A N 1
ATOM 899 C CA . LYS A 1 111 ? -14.018 9.347 0.366 1.00 35.53 111 LYS A CA 1
ATOM 900 C C . LYS A 1 111 ? -14.804 8.126 0.809 1.00 35.53 111 LYS A C 1
ATOM 902 O O . LYS A 1 111 ? -15.648 7.638 0.072 1.00 35.53 111 LYS A O 1
ATOM 907 N N . ARG A 1 112 ? -14.459 7.644 2.005 1.00 35.59 112 ARG A N 1
ATOM 908 C CA . ARG A 1 112 ? -14.979 6.436 2.653 1.00 35.59 112 ARG A CA 1
ATOM 909 C C . ARG A 1 112 ? -14.578 5.117 1.976 1.00 35.59 112 ARG A C 1
ATOM 911 O O . ARG A 1 112 ? -15.349 4.529 1.235 1.00 35.59 112 ARG A O 1
ATOM 918 N N . ALA A 1 113 ? -13.520 4.496 2.498 1.00 38.19 113 ALA A N 1
ATOM 919 C CA . ALA A 1 113 ? -13.589 3.064 2.819 1.00 38.19 113 ALA A CA 1
ATOM 920 C C . ALA A 1 113 ? -14.434 2.859 4.101 1.00 38.19 113 ALA A C 1
ATOM 922 O O . ALA A 1 113 ? -14.002 2.272 5.085 1.00 38.19 113 ALA A O 1
ATOM 923 N N . GLN A 1 114 ? -15.634 3.433 4.114 1.00 35.19 114 GLN A N 1
ATOM 924 C CA . GLN A 1 114 ? -16.756 2.937 4.891 1.00 35.19 114 GLN A CA 1
ATOM 925 C C . GLN A 1 114 ? -17.756 2.495 3.835 1.00 35.19 114 GLN A C 1
ATOM 927 O O . GLN A 1 114 ? -18.688 3.226 3.513 1.00 35.19 114 GLN A O 1
ATOM 932 N N . PHE A 1 115 ? -17.542 1.309 3.270 1.00 41.41 115 PHE A N 1
ATOM 933 C CA . PHE A 1 115 ? -18.717 0.535 2.923 1.00 41.41 115 PHE A CA 1
ATOM 934 C C . PHE A 1 115 ? -19.257 0.062 4.270 1.00 41.41 115 PHE A C 1
ATOM 936 O O . PHE A 1 115 ? -18.737 -0.872 4.880 1.00 41.41 115 PHE A O 1
ATOM 943 N N . ILE A 1 116 ? -20.212 0.820 4.809 1.00 36.75 116 ILE A N 1
ATOM 944 C CA . ILE A 1 116 ? -21.124 0.277 5.803 1.00 36.75 116 ILE A CA 1
ATOM 945 C C . ILE A 1 116 ? -21.849 -0.811 5.022 1.00 36.75 116 ILE A C 1
ATOM 947 O O . ILE A 1 116 ? -22.641 -0.513 4.133 1.00 36.75 116 ILE A O 1
ATOM 951 N N . VAL A 1 117 ? -21.509 -2.071 5.287 1.00 35.44 117 VAL A N 1
ATOM 952 C CA . VAL A 1 117 ? -22.451 -3.150 5.019 1.00 35.44 117 VAL A CA 1
ATOM 953 C C . VAL A 1 117 ? -23.620 -2.837 5.938 1.00 35.44 117 VAL A C 1
ATOM 955 O O . VAL A 1 117 ? -23.584 -3.144 7.130 1.00 35.44 117 VAL A O 1
ATOM 958 N N . GLU A 1 118 ? -24.632 -2.156 5.409 1.00 32.75 118 GLU A N 1
ATOM 959 C CA . GLU A 1 118 ? -25.978 -2.338 5.918 1.00 32.75 118 GLU A CA 1
ATOM 960 C C . GLU A 1 118 ? -26.248 -3.823 5.708 1.00 32.75 118 GLU A C 1
ATOM 962 O O . GLU A 1 118 ? -26.572 -4.268 4.611 1.00 32.75 118 GLU A O 1
ATOM 967 N N . LYS A 1 119 ? -25.972 -4.627 6.741 1.00 39.62 119 LYS A N 1
ATOM 968 C CA . LYS A 1 119 ? -26.522 -5.972 6.819 1.00 39.62 119 LYS A CA 1
ATOM 969 C C . LYS A 1 119 ? -28.032 -5.771 6.698 1.00 39.62 119 LYS A C 1
ATOM 971 O O . LYS A 1 119 ? -28.580 -5.131 7.599 1.00 39.62 119 LYS A O 1
ATOM 976 N N . PRO A 1 120 ? -28.726 -6.308 5.681 1.00 42.19 120 PRO A N 1
ATOM 977 C CA . PRO A 1 120 ? -30.120 -6.602 5.920 1.00 42.19 120 PRO A CA 1
ATOM 978 C C . PRO A 1 120 ? -30.144 -7.618 7.076 1.00 42.19 120 PRO A C 1
ATOM 980 O O . PRO A 1 120 ? -29.332 -8.556 7.080 1.00 42.19 120 PRO A O 1
ATOM 983 N N . PRO A 1 121 ? -30.962 -7.398 8.117 1.00 46.19 121 PRO A N 1
ATOM 984 C CA . PRO A 1 121 ? -31.132 -8.392 9.158 1.00 46.19 121 PRO A CA 1
ATOM 985 C C . PRO A 1 121 ? -31.578 -9.701 8.505 1.00 46.19 121 PR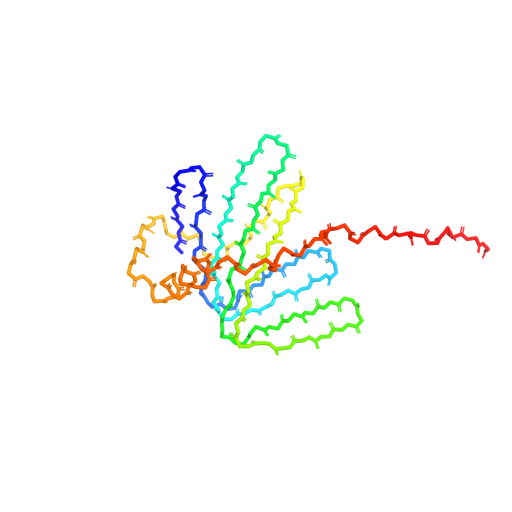O A C 1
ATOM 987 O O . PRO A 1 121 ? -32.421 -9.721 7.611 1.00 46.19 121 PRO A O 1
ATOM 990 N N . LEU A 1 122 ? -30.949 -10.791 8.941 1.00 53.84 122 LEU A N 1
ATOM 991 C CA . LEU A 1 122 ? -31.490 -12.127 8.758 1.00 53.84 122 LEU A CA 1
ATOM 992 C C . LEU A 1 122 ? -32.869 -12.136 9.425 1.00 53.84 122 LEU A C 1
ATOM 994 O O . LEU A 1 122 ? -32.948 -12.090 10.651 1.00 53.84 122 LEU A O 1
ATOM 998 N N . GLU A 1 123 ? -33.925 -12.176 8.624 1.00 46.16 123 GLU A N 1
ATOM 999 C CA . GLU A 1 123 ? -35.269 -12.533 9.065 1.00 46.16 123 GLU A CA 1
ATOM 1000 C C . GLU A 1 123 ? -35.784 -13.673 8.186 1.00 46.16 123 GLU A C 1
ATOM 1002 O O . GLU A 1 123 ? -35.800 -13.548 6.959 1.00 46.16 123 GLU A O 1
ATOM 1007 N N . GLY A 1 124 ? -36.204 -14.763 8.837 1.00 39.88 124 GLY A N 1
ATOM 1008 C CA . GLY A 1 124 ? -37.009 -15.840 8.253 1.00 39.88 124 GLY A CA 1
ATOM 1009 C C . GLY A 1 124 ? -36.382 -17.215 8.329 1.00 39.88 124 GLY A C 1
ATOM 1010 O O . GLY A 1 124 ? -35.998 -17.715 7.252 1.00 39.88 124 GLY A O 1
#

Secondary structure (DSSP, 8-state):
-EEEETTEEEEEEEEEEEEEETTEEEEEEEEEEEEEE-SS-EEEEEEEEEEEEEEETTEEEEEEEEEEEEEESS------SSPPPB---TT-HHHHHHHHHHHS--------------PPP---

Organism: NCBI:txid122

pLDDT: mean 70.74, std 16.12, range [32.75, 88.69]

Sequence (124 aa):
QQWEEDFVSVSILKGNCRIQQGEATLRSRQMVIWHRKTRQTDRISVYMEGEVRVDLPGESKTENSLLVNLVTQNGLKQDFRRPARITTAPDDPVLNRAIERRGIPHDHQLKRAQFIVEKPPLEG

Foldseek 3Di:
DWEDDPQWIKDKDAAFDWDDDPQKIKTARIKIWTWRDDPAKIKIKMKGAHFIWIDDVVDIDTDRIDIAIDIGRVDDDDDDPDPGPHDDCPPDPSVVVVCVVVVPPPPPHPPDPPPPPPPPDDDD